Protein AF-A0A8H6BTT1-F1 (afdb_monomer_lite)

Sequence (134 aa):
MNAKEVQRAKNQLISSLLMNVESKLARLEDLGRQIQCQGKITTIDEMVDKINRLTIKDLQNVAEKVLTGKVITSNGGTSLGLPSIVMQGERETFGDVEFILRRYGLGNYKGPEITEPRDFSSNQNEKKKKSRWF

Structure (mmCIF, N/CA/C/O backbone):
data_AF-A0A8H6BTT1-F1
#
_entry.id   AF-A0A8H6BTT1-F1
#
loop_
_atom_site.group_PDB
_atom_site.id
_atom_site.type_symbol
_atom_site.label_atom_id
_atom_site.label_alt_id
_atom_site.label_comp_id
_atom_site.label_asym_id
_atom_site.label_entity_id
_atom_site.label_seq_id
_atom_site.pdbx_PDB_ins_code
_atom_site.Cartn_x
_atom_site.Cartn_y
_atom_site.Cartn_z
_atom_site.occupancy
_atom_site.B_iso_or_equiv
_atom_site.auth_seq_id
_atom_site.auth_comp_id
_atom_site.auth_asym_id
_atom_site.auth_atom_id
_atom_site.pdbx_PDB_model_num
ATOM 1 N N . MET A 1 1 ? -5.829 -14.092 -7.728 1.00 77.44 1 MET A N 1
ATOM 2 C CA . MET A 1 1 ? -6.058 -13.621 -6.345 1.00 77.44 1 MET A CA 1
ATOM 3 C C . MET A 1 1 ? -7.064 -14.551 -5.691 1.00 77.44 1 MET A C 1
ATOM 5 O O . MET A 1 1 ? -8.159 -14.689 -6.227 1.00 77.44 1 MET A O 1
ATOM 9 N N . ASN A 1 2 ? -6.686 -15.250 -4.621 1.00 92.19 2 ASN A N 1
ATOM 10 C CA . ASN A 1 2 ? -7.531 -16.268 -3.988 1.00 92.19 2 ASN A CA 1
ATOM 11 C C . ASN A 1 2 ? -8.237 -15.711 -2.736 1.00 92.19 2 ASN A C 1
ATOM 13 O O . ASN A 1 2 ? -7.634 -14.980 -1.952 1.00 92.19 2 ASN A O 1
ATOM 17 N N . ALA A 1 3 ? -9.497 -16.095 -2.504 1.00 92.81 3 ALA A N 1
ATOM 18 C CA . ALA A 1 3 ? -10.269 -15.696 -1.324 1.00 92.81 3 ALA A CA 1
ATOM 19 C C . ALA A 1 3 ? -9.556 -16.031 0.000 1.00 92.81 3 ALA A C 1
ATOM 21 O O . ALA A 1 3 ? -9.580 -15.231 0.935 1.00 92.81 3 ALA A O 1
ATOM 22 N N . LYS A 1 4 ? -8.851 -17.171 0.063 1.00 96.19 4 LYS A N 1
ATOM 23 C CA . LYS A 1 4 ? -8.060 -17.560 1.245 1.00 96.19 4 LYS A CA 1
ATOM 24 C C . LYS A 1 4 ? -6.913 -16.587 1.535 1.00 96.19 4 LYS A C 1
ATOM 26 O O . LYS A 1 4 ? -6.673 -16.247 2.691 1.00 96.19 4 LYS A O 1
ATOM 31 N N . GLU A 1 5 ? -6.214 -16.124 0.500 1.00 95.44 5 GLU A N 1
ATOM 32 C CA . GLU A 1 5 ? -5.108 -15.169 0.645 1.00 95.44 5 GLU A CA 1
ATOM 33 C C . GLU A 1 5 ? -5.615 -13.818 1.139 1.00 95.44 5 GLU A C 1
ATOM 35 O O . GLU A 1 5 ? -5.009 -13.226 2.029 1.00 95.44 5 GLU A O 1
ATOM 40 N N . VAL A 1 6 ? -6.754 -13.371 0.604 1.00 95.69 6 VAL A N 1
ATOM 41 C CA . VAL A 1 6 ? -7.392 -12.115 1.006 1.00 95.69 6 VAL A CA 1
ATOM 42 C C . VAL A 1 6 ? -7.841 -12.170 2.457 1.00 95.69 6 VAL A C 1
ATOM 44 O O . VAL A 1 6 ? -7.531 -11.255 3.214 1.00 95.69 6 VAL A O 1
ATOM 47 N N . GLN A 1 7 ? -8.508 -13.247 2.878 1.00 96.25 7 GLN A N 1
ATOM 48 C CA . GLN A 1 7 ? -8.923 -13.380 4.274 1.00 96.25 7 GLN A CA 1
ATOM 49 C C . GLN A 1 7 ? -7.718 -13.398 5.220 1.00 96.25 7 GLN A C 1
ATOM 51 O O . GLN A 1 7 ? -7.733 -12.741 6.259 1.00 96.25 7 GLN A O 1
ATOM 56 N N . ARG A 1 8 ? -6.644 -14.100 4.840 1.00 96.81 8 ARG A N 1
ATOM 57 C CA . ARG A 1 8 ? -5.395 -14.115 5.606 1.00 96.81 8 ARG A CA 1
ATOM 58 C C . ARG A 1 8 ? -4.789 -12.715 5.721 1.00 96.81 8 ARG A C 1
ATOM 60 O O . ARG A 1 8 ? -4.444 -12.311 6.826 1.00 96.81 8 ARG A O 1
ATOM 67 N N . ALA A 1 9 ? -4.699 -11.971 4.619 1.00 96.81 9 ALA A N 1
ATOM 68 C CA . ALA A 1 9 ? -4.167 -10.609 4.615 1.00 96.81 9 ALA A CA 1
ATOM 69 C C . ALA A 1 9 ? -5.020 -9.648 5.466 1.00 96.81 9 ALA A C 1
ATOM 71 O O . ALA A 1 9 ? -4.470 -8.856 6.227 1.00 96.81 9 ALA A O 1
ATOM 72 N N . LYS A 1 10 ? -6.356 -9.758 5.402 1.00 96.56 10 LYS A N 1
ATOM 73 C CA . LYS A 1 10 ? -7.281 -8.972 6.239 1.00 96.56 10 LYS A CA 1
ATOM 74 C C . LYS A 1 10 ? -7.056 -9.241 7.724 1.00 96.56 10 LYS A C 1
ATOM 76 O O . LYS A 1 10 ? -6.899 -8.298 8.493 1.00 96.56 10 LYS A O 1
ATOM 81 N N . ASN A 1 11 ? -6.972 -10.513 8.111 1.00 96.56 11 ASN A N 1
ATOM 82 C CA . ASN A 1 11 ? -6.716 -10.893 9.499 1.00 96.56 11 ASN A CA 1
ATOM 83 C C . ASN A 1 11 ? -5.348 -10.382 9.976 1.00 96.56 11 ASN A C 1
ATOM 85 O O . ASN A 1 11 ? -5.260 -9.829 11.064 1.00 96.56 11 ASN A O 1
ATOM 89 N N . GLN A 1 12 ? -4.301 -10.501 9.152 1.00 96.62 12 GLN A N 1
ATOM 90 C CA . GLN A 1 12 ? -2.966 -9.979 9.474 1.00 96.62 12 GLN A CA 1
ATOM 91 C C . GLN A 1 12 ? -2.975 -8.460 9.692 1.00 96.62 12 GLN A C 1
ATOM 93 O O . GLN A 1 12 ? -2.379 -7.978 10.655 1.00 96.62 12 GLN A O 1
ATOM 98 N N . LEU A 1 13 ? -3.688 -7.713 8.843 1.00 96.00 13 LEU A N 1
ATOM 99 C CA . LEU A 1 13 ? -3.825 -6.266 8.989 1.00 96.00 13 LEU A CA 1
ATOM 100 C C . LEU A 1 13 ? -4.560 -5.899 10.287 1.00 96.00 13 LEU A C 1
ATOM 102 O O . LEU A 1 13 ? -4.069 -5.063 11.044 1.00 96.00 13 LEU A O 1
ATOM 106 N N . ILE A 1 14 ? -5.684 -6.562 10.581 1.00 95.44 14 ILE A N 1
ATOM 107 C CA . ILE A 1 14 ? -6.452 -6.347 11.819 1.00 95.44 14 ILE A CA 1
ATOM 108 C C . ILE A 1 14 ? -5.597 -6.659 13.052 1.00 95.44 14 ILE A C 1
ATOM 110 O O . ILE A 1 14 ? -5.557 -5.858 13.981 1.00 95.44 14 ILE A O 1
ATOM 114 N N . SER A 1 15 ? -4.868 -7.778 13.054 1.00 95.06 15 SER A N 1
ATOM 115 C CA . SER A 1 15 ? -3.972 -8.127 14.160 1.00 95.06 15 SER A CA 1
ATOM 116 C C . SER A 1 15 ? -2.898 -7.063 14.376 1.00 95.06 15 SER A C 1
ATOM 118 O O . SER A 1 15 ? -2.710 -6.627 15.507 1.00 95.06 15 SER A O 1
ATOM 120 N N . SER A 1 16 ? -2.246 -6.588 13.307 1.00 92.88 16 SER A N 1
ATOM 121 C CA . SER A 1 16 ? -1.223 -5.539 13.423 1.00 92.88 16 SER A CA 1
ATOM 122 C C . SER A 1 16 ?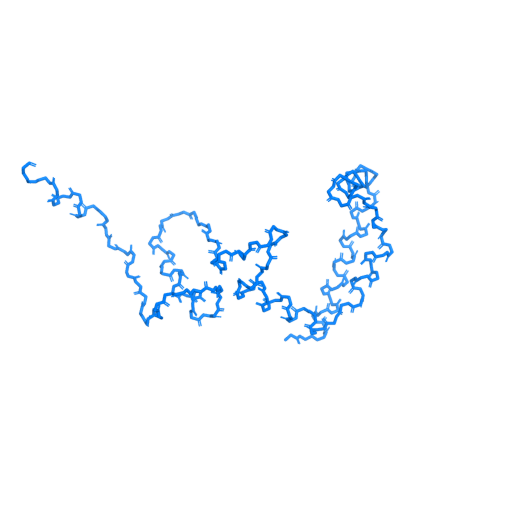 -1.784 -4.224 13.978 1.00 92.88 16 SER A C 1
ATOM 124 O O . SER A 1 16 ? -1.133 -3.570 14.790 1.00 92.88 16 SER A O 1
ATOM 126 N N . LEU A 1 17 ? -3.017 -3.867 13.600 1.00 89.56 17 LEU A N 1
ATOM 127 C CA . LEU A 1 17 ? -3.706 -2.693 14.125 1.00 89.56 17 LEU A CA 1
ATOM 128 C C . LEU A 1 17 ? -3.976 -2.836 15.626 1.00 89.56 17 LEU A C 1
ATOM 130 O O . LEU A 1 17 ? -3.643 -1.937 16.388 1.00 89.56 17 LEU A O 1
ATOM 134 N N . LEU A 1 18 ? -4.554 -3.961 16.055 1.00 89.44 18 LEU A N 1
ATOM 135 C CA . LEU A 1 18 ? -4.931 -4.176 17.455 1.00 89.44 18 LEU A CA 1
ATOM 136 C C . LEU A 1 18 ? -3.712 -4.244 18.382 1.00 89.44 18 LEU A C 1
ATOM 138 O O . LEU A 1 18 ? -3.729 -3.624 19.443 1.00 89.44 18 LEU A O 1
ATOM 142 N N . MET A 1 19 ? -2.641 -4.911 17.948 1.00 88.12 19 MET A N 1
ATOM 143 C CA . MET A 1 19 ? -1.387 -5.013 18.704 1.00 88.12 19 MET A CA 1
ATOM 144 C C . MET A 1 19 ? -0.744 -3.641 18.932 1.00 88.12 19 MET A C 1
ATOM 146 O O . MET A 1 19 ? -0.294 -3.330 20.033 1.00 88.12 19 MET A O 1
ATOM 150 N N . ASN A 1 20 ? -0.746 -2.775 17.915 1.00 76.00 20 ASN A N 1
ATOM 151 C CA . ASN A 1 20 ? -0.149 -1.444 18.029 1.00 76.00 20 ASN A CA 1
ATOM 152 C C . ASN A 1 20 ? -0.866 -0.552 19.057 1.00 76.00 20 ASN A C 1
ATOM 154 O O . ASN A 1 20 ? -0.248 0.338 19.642 1.00 76.00 20 ASN A O 1
ATOM 158 N N . VAL A 1 21 ? -2.156 -0.788 19.313 1.00 73.75 21 VAL A N 1
ATOM 159 C CA . VAL A 1 21 ? -2.966 0.055 20.208 1.00 73.75 21 VAL A CA 1
ATOM 160 C C . VAL A 1 21 ? -2.884 -0.377 21.683 1.00 73.75 21 VAL A C 1
ATOM 162 O O . VAL A 1 21 ? -3.416 0.311 22.567 1.00 73.75 21 VAL A O 1
ATOM 165 N N . GLU A 1 22 ? -2.166 -1.462 21.987 1.00 82.06 22 GLU A N 1
ATOM 166 C CA . GLU A 1 22 ? -1.850 -1.871 23.364 1.00 82.06 22 GLU A CA 1
ATOM 167 C C . GLU A 1 22 ? -0.951 -0.840 24.070 1.00 82.06 22 GLU A C 1
ATOM 169 O O . GLU A 1 22 ? -1.054 -0.630 25.281 1.00 82.06 22 GLU A O 1
ATOM 174 N N . SER A 1 23 ? -0.127 -0.110 23.308 1.00 88.94 23 SER A N 1
ATOM 175 C CA . SER A 1 23 ? 0.713 0.969 23.829 1.00 88.94 23 SER A CA 1
ATOM 176 C C . SER A 1 23 ? -0.048 2.296 23.937 1.00 88.94 23 SER A C 1
ATOM 178 O O . SER A 1 23 ? -0.551 2.842 22.952 1.00 88.94 23 SER A O 1
ATOM 180 N N . LYS A 1 24 ? -0.067 2.884 25.143 1.00 88.44 24 LYS A N 1
ATOM 181 C CA . LYS A 1 24 ? -0.669 4.209 25.392 1.00 88.44 24 LYS A CA 1
ATOM 182 C C . LYS A 1 24 ? 0.014 5.330 24.600 1.00 88.44 24 LYS A C 1
ATOM 184 O O . LYS A 1 24 ? -0.669 6.245 24.152 1.00 88.44 24 LYS A O 1
ATOM 189 N N . LEU A 1 25 ? 1.336 5.261 24.422 1.00 91.69 25 LEU A N 1
ATOM 190 C CA . LEU A 1 25 ? 2.088 6.266 23.661 1.00 91.69 25 LEU A CA 1
ATOM 191 C C . LEU A 1 25 ? 1.800 6.164 22.160 1.00 91.69 25 LEU A C 1
ATOM 193 O O . LEU A 1 25 ? 1.549 7.185 21.529 1.00 91.69 25 LEU A O 1
ATOM 197 N N . ALA A 1 26 ? 1.741 4.945 21.612 1.00 87.69 26 ALA A N 1
ATOM 198 C CA . ALA A 1 26 ? 1.375 4.732 20.210 1.00 87.69 26 ALA A CA 1
ATOM 199 C C . ALA A 1 26 ? -0.058 5.210 19.923 1.00 87.69 26 ALA A C 1
ATOM 201 O O . ALA A 1 26 ? -0.318 5.849 18.905 1.00 87.69 26 ALA A O 1
ATOM 202 N N . ARG A 1 27 ? -0.984 4.978 20.864 1.00 88.56 27 ARG A N 1
ATOM 203 C CA . ARG A 1 27 ? -2.354 5.502 20.780 1.00 88.56 27 ARG A CA 1
ATOM 204 C C . ARG A 1 27 ? -2.394 7.033 20.784 1.00 88.56 27 ARG A C 1
ATOM 206 O O . ARG A 1 27 ? -3.164 7.615 20.026 1.00 88.56 27 ARG A O 1
ATOM 213 N N . LEU A 1 28 ? -1.591 7.681 21.632 1.00 92.50 28 LEU A N 1
ATOM 214 C CA . LEU A 1 28 ? -1.507 9.144 21.686 1.00 92.50 28 LEU A CA 1
ATOM 215 C C . LEU A 1 28 ? -0.962 9.725 20.373 1.00 92.50 28 LEU A C 1
ATOM 217 O O . LEU A 1 28 ? -1.515 10.698 19.864 1.00 92.50 28 LEU A O 1
ATOM 221 N N . GLU A 1 29 ? 0.089 9.121 19.820 1.00 93.38 29 GLU A N 1
ATOM 222 C CA . GLU A 1 29 ? 0.670 9.514 18.532 1.00 93.38 29 GLU A CA 1
ATOM 223 C C . GLU A 1 29 ? -0.351 9.397 17.392 1.00 93.38 29 GLU A C 1
ATOM 225 O O . GLU A 1 29 ? -0.537 10.344 16.623 1.00 93.38 29 GLU A O 1
ATOM 230 N N . ASP A 1 30 ? -1.045 8.258 17.304 1.00 91.88 30 ASP A N 1
ATOM 231 C CA . ASP A 1 30 ? -2.054 8.028 16.272 1.00 91.88 30 ASP A CA 1
ATOM 232 C C . ASP A 1 30 ? -3.206 9.033 16.379 1.00 91.88 30 ASP A C 1
ATOM 234 O O . ASP A 1 30 ? -3.582 9.648 15.381 1.00 91.88 30 ASP A O 1
ATOM 238 N N . LEU A 1 31 ? -3.694 9.299 17.594 1.00 92.81 31 LEU A N 1
ATOM 239 C CA . LEU A 1 31 ? -4.720 10.313 17.835 1.00 92.81 31 LEU A CA 1
ATOM 240 C C . LEU A 1 31 ? -4.254 11.707 17.395 1.00 92.81 31 LEU A C 1
ATOM 242 O O . LEU A 1 31 ? -4.987 12.408 16.696 1.00 92.81 31 LEU A O 1
ATOM 246 N N . GLY A 1 32 ? -3.026 12.095 17.751 1.00 95.50 32 GLY A N 1
ATOM 247 C CA . GLY A 1 32 ? -2.439 13.370 17.339 1.00 95.50 32 GLY A CA 1
ATOM 248 C C . GLY A 1 32 ? -2.378 13.511 15.818 1.00 95.50 32 GLY A C 1
ATOM 249 O O . GLY A 1 32 ? -2.835 14.517 15.274 1.00 95.50 32 GLY A O 1
ATOM 250 N N . ARG A 1 33 ? -1.896 12.478 15.117 1.00 95.06 33 ARG A N 1
ATOM 251 C CA . ARG A 1 33 ? -1.817 12.456 13.650 1.00 95.06 33 ARG A CA 1
ATOM 252 C C . ARG A 1 33 ? -3.194 12.518 12.994 1.00 95.06 33 ARG A C 1
ATOM 254 O O . ARG A 1 33 ? -3.377 13.265 12.037 1.00 95.06 33 ARG A O 1
ATOM 261 N N . GLN A 1 34 ? -4.163 11.748 13.483 1.00 95.38 34 GLN A N 1
ATOM 262 C CA . GLN A 1 34 ? -5.512 11.738 12.920 1.00 95.38 34 GLN A CA 1
ATOM 263 C C . GLN A 1 34 ? -6.183 13.114 13.046 1.00 95.38 34 GLN A C 1
ATOM 265 O O . GLN A 1 34 ? -6.722 13.629 12.064 1.00 95.38 34 GLN A O 1
ATOM 270 N N . ILE A 1 35 ? -6.067 13.767 14.207 1.00 96.75 35 ILE A N 1
ATOM 271 C CA . ILE A 1 35 ? -6.593 15.124 14.402 1.00 96.75 35 ILE A CA 1
ATOM 272 C C . ILE A 1 35 ? -5.861 16.126 13.502 1.00 96.75 35 ILE A C 1
ATOM 274 O O . ILE A 1 35 ? -6.514 16.887 12.794 1.00 96.75 35 ILE A O 1
ATOM 278 N N . GLN A 1 36 ? -4.526 16.116 13.486 1.00 97.00 36 GLN A N 1
ATOM 279 C CA . GLN A 1 36 ? -3.743 17.108 12.740 1.00 97.00 36 GLN A CA 1
ATOM 280 C C . GLN A 1 36 ? -3.871 16.963 11.218 1.00 97.00 36 GLN A C 1
ATOM 282 O O . GLN A 1 36 ? -3.931 17.967 10.515 1.00 97.00 36 GLN A O 1
ATOM 287 N N . CYS A 1 37 ? -3.916 15.735 10.693 1.00 94.31 37 CYS A N 1
ATOM 288 C CA . CYS A 1 37 ? -3.947 15.494 9.249 1.00 94.31 37 CYS A CA 1
ATOM 289 C C . CYS A 1 37 ? -5.364 15.357 8.678 1.00 94.31 37 CYS A C 1
ATOM 291 O O . CYS A 1 37 ? -5.568 15.651 7.503 1.00 94.31 37 CYS A O 1
ATOM 293 N N . GLN A 1 38 ? -6.326 14.856 9.461 1.00 92.31 38 GLN A N 1
ATOM 294 C CA . GLN A 1 38 ? -7.666 14.502 8.970 1.00 92.31 38 GLN A CA 1
ATOM 295 C C . GLN A 1 38 ? -8.796 15.257 9.683 1.00 92.31 38 GLN A C 1
ATOM 297 O O . GLN A 1 38 ? -9.940 15.178 9.238 1.00 92.31 38 GLN A O 1
ATOM 302 N N . GLY A 1 39 ? -8.511 15.958 10.787 1.00 94.69 39 GLY A N 1
ATOM 303 C CA . GLY A 1 39 ? -9.508 16.703 11.561 1.00 94.69 39 GLY A CA 1
ATOM 304 C C . GLY A 1 39 ? -10.542 15.830 12.280 1.00 94.69 39 GLY A C 1
ATOM 305 O O . GLY A 1 39 ? -11.537 16.351 12.776 1.00 94.69 39 GLY A O 1
ATOM 306 N N . LYS A 1 40 ? -10.345 14.508 12.329 1.00 95.25 40 LYS A N 1
ATOM 307 C CA . LYS A 1 40 ? -11.279 13.561 12.950 1.00 95.25 40 LYS A CA 1
ATOM 308 C C . LYS A 1 40 ? -10.550 12.357 13.523 1.00 95.25 40 LYS A C 1
ATOM 310 O O . LYS A 1 40 ? -9.476 12.010 13.046 1.00 95.25 40 LYS A O 1
ATOM 315 N N . ILE A 1 41 ? -11.180 11.695 14.489 1.00 94.25 41 ILE A N 1
ATOM 316 C CA . ILE A 1 41 ? -10.712 10.424 15.045 1.00 94.25 41 ILE A CA 1
ATOM 317 C C . ILE A 1 41 ? -11.546 9.297 14.433 1.00 94.25 41 ILE A C 1
ATOM 319 O O . ILE A 1 41 ? -12.771 9.314 14.510 1.00 94.25 41 ILE A O 1
ATOM 323 N N . THR A 1 42 ? -10.871 8.326 13.832 1.00 94.25 42 THR A N 1
ATOM 324 C CA . THR A 1 42 ? -11.423 7.051 13.375 1.00 94.25 42 THR A CA 1
ATOM 325 C C . THR A 1 42 ? -11.169 6.022 14.472 1.00 94.25 42 THR A C 1
ATOM 327 O O . THR A 1 42 ? -10.018 5.785 14.847 1.00 94.25 42 THR A O 1
ATOM 330 N N . THR A 1 43 ? -12.226 5.418 15.014 1.00 92.88 43 THR A N 1
ATOM 331 C CA . THR A 1 43 ? -12.080 4.426 16.091 1.00 92.88 43 THR A CA 1
ATOM 332 C C . THR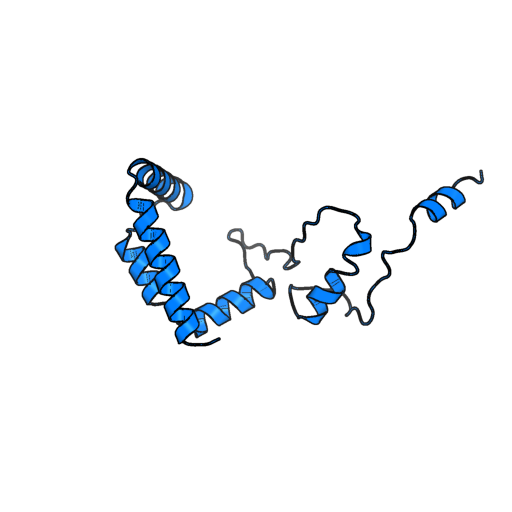 A 1 43 ? -11.508 3.111 15.562 1.00 92.88 43 THR A C 1
ATOM 334 O O . THR A 1 43 ? -11.558 2.824 14.365 1.00 92.88 43 THR A O 1
ATOM 337 N N . ILE A 1 44 ? -10.972 2.285 16.465 1.00 91.75 44 ILE A N 1
ATOM 338 C CA . ILE A 1 44 ? -10.484 0.942 16.121 1.00 91.75 44 ILE A CA 1
ATOM 339 C C . ILE A 1 44 ? -11.600 0.120 15.478 1.00 91.75 44 ILE A C 1
ATOM 341 O O . ILE A 1 44 ? -11.380 -0.474 14.427 1.00 91.75 44 ILE A O 1
ATOM 345 N N . ASP A 1 45 ? -12.797 0.146 16.061 1.00 93.81 45 ASP A N 1
ATOM 346 C CA . ASP A 1 45 ? -13.950 -0.590 15.542 1.00 93.81 45 ASP A CA 1
ATOM 347 C C . ASP A 1 45 ? -14.315 -0.125 14.126 1.00 93.81 45 ASP A C 1
ATOM 349 O O . ASP A 1 45 ? -14.497 -0.947 13.231 1.00 93.81 45 ASP A O 1
ATOM 353 N N . GLU A 1 46 ? -14.306 1.191 13.870 1.00 95.62 46 GLU A N 1
ATOM 354 C CA . GLU A 1 46 ? -14.545 1.735 12.529 1.00 95.62 46 GLU A CA 1
ATOM 355 C C . GLU A 1 46 ? -13.466 1.284 11.528 1.00 95.62 46 GLU A C 1
ATOM 357 O O . GLU A 1 46 ? -13.769 0.977 10.371 1.00 95.62 46 GLU A O 1
ATOM 362 N N . MET A 1 47 ? -12.198 1.224 11.948 1.00 94.44 47 MET A N 1
ATOM 363 C CA . MET A 1 47 ? -11.103 0.722 11.110 1.00 94.44 47 MET A CA 1
ATOM 364 C C . MET A 1 47 ? -11.259 -0.773 10.802 1.00 94.44 47 MET A C 1
ATOM 366 O O . MET A 1 47 ? -11.126 -1.172 9.642 1.00 94.44 47 MET A O 1
ATOM 370 N N . VAL A 1 48 ? -11.579 -1.591 11.807 1.00 95.81 48 VAL A N 1
ATOM 371 C CA . VAL A 1 48 ? -11.813 -3.036 11.653 1.00 95.81 48 VAL A CA 1
ATOM 372 C C . VAL A 1 48 ? -12.992 -3.292 10.717 1.00 95.81 48 VAL A C 1
ATOM 374 O O . VAL A 1 48 ? -12.881 -4.102 9.794 1.00 95.81 48 VAL A O 1
ATOM 377 N N . ASP A 1 49 ? -14.084 -2.548 10.873 1.00 97.50 49 ASP A N 1
ATOM 378 C CA . ASP A 1 49 ? -15.251 -2.637 9.999 1.00 97.50 49 ASP A CA 1
ATOM 379 C C . ASP A 1 49 ? -14.921 -2.279 8.550 1.00 97.50 49 ASP A C 1
ATOM 381 O O . ASP A 1 49 ? -15.327 -2.991 7.625 1.00 97.50 49 ASP A O 1
ATOM 385 N N . LYS A 1 50 ? -14.149 -1.208 8.325 1.00 97.12 50 LYS A N 1
ATOM 386 C CA . LYS A 1 50 ? -13.689 -0.833 6.979 1.00 97.12 50 LYS A CA 1
ATOM 387 C C . LYS A 1 50 ? -12.867 -1.944 6.337 1.00 97.12 50 LYS A C 1
ATOM 389 O O . LYS A 1 50 ? -13.094 -2.252 5.169 1.00 97.12 50 LYS A O 1
ATOM 394 N N . ILE A 1 51 ? -11.961 -2.575 7.088 1.00 96.62 51 ILE A N 1
ATOM 395 C CA . ILE A 1 51 ? -11.163 -3.702 6.588 1.00 96.62 51 ILE A CA 1
ATOM 396 C C . ILE A 1 51 ? -12.076 -4.886 6.263 1.00 96.62 51 ILE A C 1
ATOM 398 O O . ILE A 1 51 ? -11.979 -5.461 5.178 1.00 96.62 51 ILE A O 1
ATOM 402 N N . ASN A 1 52 ? -12.999 -5.238 7.158 1.00 96.31 52 ASN A N 1
ATOM 403 C CA . ASN A 1 52 ? -13.903 -6.371 6.975 1.00 96.31 52 ASN A CA 1
ATOM 404 C C . ASN A 1 52 ? -14.816 -6.226 5.755 1.00 96.31 52 ASN A C 1
ATOM 406 O O . ASN A 1 52 ? -15.093 -7.229 5.095 1.00 96.31 52 ASN A O 1
ATOM 410 N N . ARG A 1 53 ? -15.205 -5.003 5.390 1.00 97.06 53 ARG A N 1
ATOM 411 C CA . ARG A 1 53 ? -16.021 -4.733 4.195 1.00 97.06 53 ARG A CA 1
ATOM 412 C C . ARG A 1 53 ? -15.266 -4.881 2.871 1.00 97.06 53 ARG A C 1
ATOM 414 O O . ARG A 1 53 ? -15.919 -4.978 1.838 1.00 97.06 53 ARG A O 1
ATOM 421 N N . LEU A 1 54 ? -13.929 -4.935 2.878 1.00 96.50 54 LEU A N 1
ATOM 422 C CA . LEU A 1 54 ? -13.140 -5.062 1.649 1.00 96.50 54 LEU A CA 1
ATOM 423 C C . LEU A 1 54 ? -13.437 -6.370 0.915 1.00 96.50 54 LEU A C 1
ATOM 425 O O . LEU A 1 54 ? -13.325 -7.464 1.490 1.00 96.50 54 LEU A O 1
ATOM 429 N N . THR A 1 55 ? -13.734 -6.238 -0.375 1.00 96.00 55 THR A N 1
ATOM 430 C CA . THR A 1 55 ? -13.937 -7.342 -1.312 1.00 96.00 55 THR A CA 1
ATOM 431 C C . THR A 1 55 ? -12.701 -7.574 -2.185 1.00 96.00 55 THR A C 1
ATOM 433 O O . THR A 1 55 ? -11.806 -6.735 -2.288 1.00 96.00 55 THR A O 1
ATOM 436 N N . ILE A 1 56 ? -12.658 -8.721 -2.875 1.00 96.38 56 ILE A N 1
ATOM 437 C CA . ILE A 1 56 ? -11.620 -9.018 -3.879 1.00 96.38 56 ILE A CA 1
ATOM 438 C C . ILE A 1 56 ? -11.586 -7.936 -4.968 1.00 96.38 56 ILE A C 1
ATOM 440 O O . ILE A 1 56 ? -10.511 -7.534 -5.407 1.00 96.38 56 ILE A O 1
ATOM 444 N N . LYS A 1 57 ? -12.759 -7.445 -5.379 1.00 96.31 57 LYS A N 1
ATOM 445 C CA . LYS A 1 57 ? -12.884 -6.443 -6.436 1.00 96.31 57 LYS A CA 1
ATOM 446 C C . LYS A 1 57 ? -12.283 -5.104 -6.017 1.00 96.31 57 LYS A C 1
ATOM 448 O O . LYS A 1 57 ? -11.585 -4.485 -6.812 1.00 96.31 57 LYS A O 1
ATOM 453 N N . ASP A 1 58 ? -12.487 -4.688 -4.768 1.00 96.31 58 ASP A N 1
ATOM 454 C CA . ASP A 1 58 ? -11.901 -3.445 -4.248 1.00 96.31 58 ASP A CA 1
ATOM 455 C C . ASP A 1 58 ? -10.374 -3.490 -4.311 1.00 96.31 58 ASP A C 1
ATOM 457 O O . ASP A 1 58 ? -9.734 -2.548 -4.775 1.00 96.31 58 ASP A O 1
ATOM 461 N N . LEU A 1 59 ? -9.789 -4.622 -3.918 1.00 96.12 59 LEU A N 1
ATOM 462 C CA . LEU A 1 59 ? -8.343 -4.829 -3.955 1.00 96.12 59 LEU A CA 1
ATOM 463 C C . LEU A 1 59 ? -7.800 -4.836 -5.389 1.00 96.12 59 LEU A C 1
ATOM 465 O O . LEU A 1 59 ? -6.766 -4.224 -5.643 1.00 96.12 59 LEU A O 1
ATOM 469 N N . GLN A 1 60 ? -8.504 -5.470 -6.331 1.00 95.81 60 GLN A N 1
ATOM 470 C CA . GLN A 1 60 ? -8.139 -5.443 -7.752 1.00 95.81 60 GLN A CA 1
ATOM 471 C C . GLN A 1 60 ? -8.187 -4.024 -8.325 1.00 95.81 60 GLN A C 1
ATOM 473 O O . GLN A 1 60 ? -7.236 -3.603 -8.976 1.00 95.81 60 GLN A O 1
ATOM 478 N N . ASN A 1 61 ? -9.244 -3.265 -8.025 1.00 95.62 61 ASN A N 1
ATOM 479 C CA . ASN A 1 61 ? -9.390 -1.881 -8.476 1.00 95.62 61 ASN A CA 1
ATOM 480 C C . ASN A 1 61 ? -8.261 -0.991 -7.938 1.00 95.62 61 ASN A C 1
ATOM 482 O O . ASN A 1 61 ? -7.705 -0.172 -8.669 1.00 95.62 61 ASN A O 1
ATOM 486 N N . VAL A 1 62 ? -7.909 -1.145 -6.656 1.00 95.12 62 VAL A N 1
ATOM 487 C CA . VAL A 1 62 ? -6.807 -0.398 -6.035 1.00 95.12 62 VAL A CA 1
ATOM 488 C C . VAL A 1 62 ? -5.467 -0.807 -6.646 1.00 95.12 62 VAL A C 1
ATOM 490 O O . VAL A 1 62 ? -4.675 0.070 -6.988 1.00 95.12 62 VAL A O 1
ATOM 493 N N . ALA A 1 63 ? -5.226 -2.108 -6.829 1.00 95.06 63 ALA A N 1
ATOM 494 C CA . ALA A 1 63 ? -4.001 -2.613 -7.440 1.00 95.06 63 ALA A CA 1
ATOM 495 C C . ALA A 1 63 ? -3.831 -2.085 -8.867 1.00 95.06 63 ALA A C 1
ATOM 497 O O . ALA A 1 63 ? -2.779 -1.534 -9.179 1.00 95.06 63 ALA A O 1
ATOM 498 N N . GLU A 1 64 ? -4.868 -2.165 -9.706 1.00 94.31 64 GLU A N 1
ATOM 499 C CA . GLU A 1 64 ? -4.827 -1.604 -11.056 1.00 94.31 64 GLU A CA 1
ATOM 500 C C . GLU A 1 64 ? -4.554 -0.099 -11.001 1.00 94.31 64 GLU A C 1
ATOM 502 O O . GLU A 1 64 ? -3.622 0.380 -11.643 1.00 94.31 64 GLU A O 1
ATOM 507 N N . LYS A 1 65 ? -5.307 0.655 -10.192 1.00 92.44 65 LYS A N 1
ATOM 508 C CA . LYS A 1 65 ? -5.162 2.113 -10.087 1.00 92.44 65 LYS A 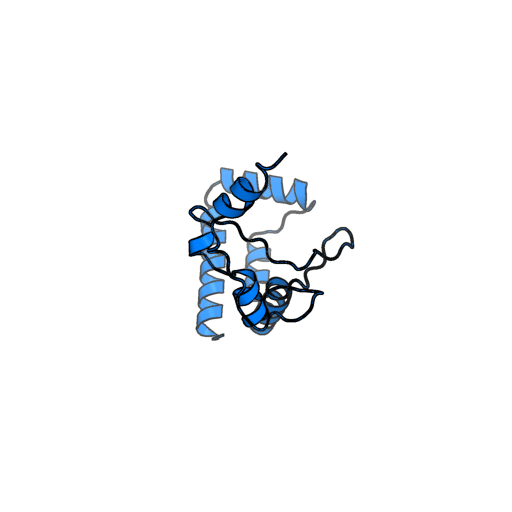CA 1
ATOM 509 C C . LYS A 1 65 ? -3.744 2.538 -9.698 1.00 92.44 65 LYS A C 1
ATOM 511 O O . LYS A 1 65 ? -3.217 3.484 -10.283 1.00 92.44 65 LYS A O 1
ATOM 516 N N . VAL A 1 66 ? -3.144 1.871 -8.711 1.00 92.56 66 VAL A N 1
ATOM 517 C CA . VAL A 1 66 ? -1.801 2.193 -8.210 1.00 92.56 66 VAL A CA 1
ATOM 518 C C . VAL A 1 66 ? -0.730 1.746 -9.201 1.00 92.56 66 VAL A C 1
ATOM 520 O O . VAL A 1 66 ? 0.108 2.555 -9.593 1.00 92.56 66 VAL A O 1
ATOM 523 N N . LEU A 1 67 ? -0.774 0.488 -9.644 1.00 94.06 67 LEU A N 1
ATOM 524 C CA . LEU A 1 67 ? 0.269 -0.096 -10.489 1.00 94.06 67 LEU A CA 1
ATOM 525 C C . LEU A 1 67 ? 0.280 0.483 -11.906 1.00 94.06 67 LEU A C 1
ATOM 527 O O . LEU A 1 67 ? 1.339 0.525 -12.517 1.00 94.06 67 LEU A O 1
ATOM 531 N N . THR A 1 68 ? -0.851 0.981 -12.412 1.00 92.06 68 THR A N 1
ATOM 532 C CA . THR A 1 68 ? -0.937 1.642 -13.731 1.00 92.06 68 THR A CA 1
ATOM 533 C C . THR A 1 68 ? -0.767 3.162 -13.662 1.00 92.06 68 THR A C 1
ATOM 535 O O . THR A 1 68 ? -0.969 3.853 -14.655 1.00 92.06 68 THR A O 1
ATOM 538 N N . GLY A 1 69 ? -0.420 3.723 -12.496 1.00 89.00 69 GLY A N 1
ATOM 539 C CA . GLY A 1 69 ? -0.167 5.160 -12.358 1.00 89.00 69 GLY A CA 1
ATOM 540 C C . GLY A 1 69 ? -1.403 6.052 -12.552 1.00 89.00 69 GLY A C 1
ATOM 541 O O . GLY A 1 69 ? -1.261 7.234 -12.857 1.00 89.00 69 GLY A O 1
ATOM 542 N N . LYS A 1 70 ? -2.621 5.523 -12.362 1.00 87.81 70 LYS A N 1
ATOM 543 C CA . LYS A 1 70 ? -3.904 6.250 -12.500 1.00 87.81 70 LYS A CA 1
ATOM 544 C C . LYS A 1 70 ? -4.337 6.942 -11.194 1.00 87.81 70 LYS A C 1
ATOM 546 O O . LYS A 1 70 ? -5.526 7.150 -10.935 1.00 87.81 70 LYS A O 1
ATOM 551 N N . VAL A 1 71 ? -3.386 7.266 -10.316 1.00 87.75 71 VAL A N 1
ATOM 552 C CA . VAL A 1 71 ? -3.663 7.905 -9.023 1.00 87.75 71 VAL A CA 1
ATOM 553 C C . VAL A 1 71 ? -3.830 9.415 -9.210 1.00 87.75 71 VAL A C 1
ATOM 555 O O . VAL A 1 71 ? -2.911 10.117 -9.641 1.00 87.75 71 VAL A O 1
ATOM 558 N N . ILE A 1 72 ? -5.017 9.906 -8.851 1.00 82.00 72 ILE A N 1
ATOM 559 C CA . ILE A 1 72 ? -5.364 11.331 -8.802 1.00 82.00 72 ILE A CA 1
ATOM 560 C C . ILE A 1 72 ? -4.982 11.866 -7.421 1.00 82.00 72 ILE A C 1
ATOM 562 O O . ILE A 1 72 ? -5.373 11.282 -6.409 1.00 82.00 72 ILE A O 1
ATOM 566 N N . THR A 1 73 ? -4.210 12.952 -7.378 1.00 75.94 73 THR A N 1
ATOM 567 C CA . THR A 1 73 ? -3.790 13.580 -6.116 1.00 75.94 73 THR A CA 1
ATOM 568 C C . THR A 1 73 ? -4.824 14.596 -5.629 1.00 75.94 73 THR A C 1
ATOM 570 O O . THR A 1 73 ? -5.619 15.119 -6.410 1.00 75.94 73 THR A O 1
ATOM 573 N N . SER A 1 74 ? -4.808 14.890 -4.328 1.00 64.94 74 SER A N 1
ATOM 574 C CA . SER A 1 74 ? -5.755 15.792 -3.651 1.00 64.94 74 SER A CA 1
ATOM 575 C C . SER A 1 74 ? -5.767 17.225 -4.193 1.00 64.94 74 SER A C 1
ATOM 577 O O . SER A 1 74 ? -6.755 17.926 -4.016 1.00 64.94 74 SER A O 1
ATOM 579 N N . ASN A 1 75 ? -4.713 17.648 -4.896 1.00 62.38 75 ASN A N 1
ATOM 580 C CA . ASN A 1 75 ? -4.595 18.995 -5.462 1.00 62.38 75 ASN A CA 1
ATOM 581 C C . ASN A 1 75 ? -5.147 19.089 -6.900 1.00 62.38 75 ASN A C 1
ATOM 583 O O . ASN A 1 75 ? -4.821 20.026 -7.622 1.00 62.38 75 ASN A O 1
ATOM 587 N N . GLY A 1 76 ? -5.905 18.090 -7.369 1.00 57.19 76 GLY A N 1
ATOM 588 C CA . GLY A 1 76 ? -6.435 18.042 -8.740 1.00 57.19 76 GLY A CA 1
ATOM 589 C C . GLY A 1 76 ? -5.383 17.741 -9.817 1.00 57.19 76 GLY A C 1
ATOM 590 O O . GLY A 1 76 ? -5.726 17.532 -10.978 1.00 57.19 76 GLY A O 1
ATOM 591 N N . GLY A 1 77 ? -4.104 17.657 -9.444 1.00 60.09 77 GLY A N 1
ATOM 592 C CA . GLY A 1 77 ? -3.033 17.186 -10.313 1.00 60.09 77 GLY A CA 1
ATOM 593 C C . GLY A 1 77 ? -3.092 15.669 -10.493 1.00 60.09 77 GLY A C 1
ATOM 594 O O . GLY A 1 77 ? -3.240 14.910 -9.528 1.00 60.09 77 GLY A O 1
ATOM 595 N N . THR A 1 78 ? -2.935 15.200 -11.730 1.00 58.59 78 THR A N 1
ATOM 596 C CA . THR A 1 78 ? -2.631 13.783 -11.973 1.00 58.59 78 THR A CA 1
ATOM 597 C C . THR A 1 78 ? -1.169 13.574 -11.594 1.00 58.59 78 THR A C 1
ATOM 599 O O . THR A 1 78 ? -0.315 14.355 -12.020 1.00 58.59 78 THR A O 1
ATOM 602 N N . SER A 1 79 ? -0.864 12.559 -10.779 1.00 68.25 79 SER A N 1
ATOM 603 C CA . SER A 1 79 ? 0.537 12.161 -10.601 1.00 68.25 79 SER A CA 1
ATOM 604 C C . SER A 1 79 ? 1.133 11.867 -11.984 1.00 68.25 79 SER A C 1
ATOM 606 O O . SER A 1 79 ? 0.403 11.469 -12.889 1.00 68.25 79 SER A O 1
ATOM 608 N N . LEU A 1 80 ? 2.440 12.064 -12.192 1.00 78.38 80 LEU A N 1
ATOM 609 C CA . LEU A 1 80 ? 3.070 11.787 -13.498 1.00 78.38 80 LEU A CA 1
ATOM 610 C C . LEU A 1 80 ? 2.783 10.354 -13.994 1.00 78.38 80 LEU A C 1
ATOM 612 O O . LEU A 1 80 ? 2.962 10.074 -15.173 1.00 78.38 80 LEU A O 1
ATOM 616 N N . GLY A 1 81 ? 2.350 9.460 -13.093 1.00 85.06 81 GLY A N 1
ATOM 617 C CA . GLY A 1 81 ? 2.015 8.068 -13.364 1.00 85.06 81 GLY A CA 1
ATOM 618 C C . GLY A 1 81 ? 3.249 7.214 -13.636 1.00 85.06 81 GLY A C 1
ATOM 619 O O . GLY A 1 81 ? 3.134 6.013 -13.854 1.00 85.06 81 GLY A O 1
ATOM 620 N N . LEU A 1 82 ? 4.431 7.829 -13.592 1.00 89.00 82 LEU A N 1
ATOM 621 C CA . LEU A 1 82 ? 5.714 7.177 -13.748 1.00 89.00 82 LEU A CA 1
ATOM 622 C C . LEU A 1 82 ? 6.131 6.529 -12.420 1.00 89.00 82 LEU A C 1
ATOM 624 O O . LEU A 1 82 ? 6.037 7.176 -11.371 1.00 89.00 82 LEU A O 1
ATOM 628 N N . PRO A 1 83 ? 6.610 5.277 -12.447 1.00 91.31 83 PRO A N 1
ATOM 629 C CA . PRO A 1 83 ? 7.109 4.608 -11.257 1.00 91.31 83 PRO A CA 1
ATOM 630 C C . PRO A 1 83 ? 8.405 5.270 -10.774 1.00 91.31 83 PRO A C 1
ATOM 632 O O . PRO A 1 83 ? 9.280 5.619 -11.567 1.00 91.31 83 PRO A O 1
ATOM 635 N N . SER A 1 84 ? 8.545 5.420 -9.459 1.00 91.88 84 SER A N 1
ATOM 636 C CA . SER A 1 84 ? 9.794 5.860 -8.831 1.00 91.88 84 SER A CA 1
ATOM 637 C C . SER A 1 84 ? 10.642 4.643 -8.471 1.00 91.88 84 SER A C 1
ATOM 639 O O . SER A 1 84 ? 10.181 3.760 -7.752 1.00 91.88 84 SER A O 1
ATOM 641 N N . ILE A 1 85 ? 11.878 4.595 -8.969 1.00 93.81 85 ILE A N 1
ATOM 642 C CA . ILE A 1 85 ? 12.808 3.481 -8.757 1.00 93.81 85 ILE A CA 1
ATOM 643 C C . ILE A 1 85 ? 14.050 4.035 -8.072 1.00 93.81 85 ILE A C 1
ATOM 645 O O . ILE A 1 85 ? 14.686 4.954 -8.586 1.00 93.81 85 ILE A O 1
ATOM 649 N N . VAL A 1 86 ? 14.404 3.457 -6.930 1.00 94.81 86 VAL A N 1
ATOM 650 C CA . VAL A 1 86 ? 15.635 3.769 -6.201 1.00 94.81 86 VAL A CA 1
ATOM 651 C C . VAL A 1 86 ? 16.467 2.495 -6.141 1.00 94.81 86 VAL A C 1
ATOM 653 O O . VAL A 1 86 ? 15.944 1.427 -5.833 1.00 94.81 86 VAL A O 1
ATOM 656 N N . MET A 1 87 ? 17.751 2.603 -6.473 1.00 93.81 87 MET A N 1
ATOM 657 C CA . MET A 1 87 ? 18.697 1.488 -6.496 1.00 93.81 87 MET A CA 1
ATOM 658 C C . MET A 1 87 ? 20.040 1.935 -5.918 1.00 93.81 87 MET A C 1
ATOM 660 O O . MET A 1 87 ? 20.396 3.110 -6.013 1.00 93.81 87 MET A O 1
ATOM 664 N N . GLN A 1 88 ? 20.780 0.999 -5.328 1.00 95.19 88 GLN A N 1
ATOM 665 C CA . GLN A 1 88 ? 22.110 1.227 -4.770 1.00 95.19 88 GLN A CA 1
ATOM 666 C C . GLN A 1 88 ? 23.073 0.181 -5.340 1.00 95.19 88 GLN A C 1
ATOM 668 O O . GLN A 1 88 ? 22.788 -1.011 -5.268 1.00 95.19 88 GLN A O 1
ATOM 673 N N . GLY A 1 89 ? 24.200 0.629 -5.898 1.00 93.44 89 GLY A N 1
ATOM 674 C CA . GLY A 1 89 ? 25.197 -0.224 -6.555 1.00 93.44 89 GLY A CA 1
ATOM 675 C C . GLY A 1 89 ? 25.545 0.263 -7.964 1.00 93.44 89 GLY A C 1
ATOM 676 O O . GLY A 1 89 ? 25.204 1.384 -8.341 1.00 93.44 89 GLY A O 1
ATOM 677 N N . GLU A 1 90 ? 26.224 -0.586 -8.735 1.00 90.94 90 GLU A N 1
ATOM 678 C CA . GLU A 1 90 ? 26.558 -0.328 -10.141 1.00 90.94 90 GLU A CA 1
ATOM 679 C C . GLU A 1 90 ? 25.285 -0.316 -10.993 1.00 90.94 90 GLU A C 1
ATOM 681 O O . GLU A 1 90 ? 24.554 -1.309 -11.052 1.00 90.94 90 GLU A O 1
ATOM 686 N N . ARG A 1 91 ? 24.994 0.814 -11.649 1.00 88.56 91 ARG A N 1
ATOM 687 C CA . ARG A 1 91 ? 23.737 1.026 -12.383 1.00 88.56 91 ARG A CA 1
ATOM 688 C C . ARG A 1 91 ? 23.553 -0.014 -13.486 1.00 88.56 91 ARG A C 1
ATOM 690 O O . ARG A 1 91 ? 22.428 -0.435 -13.738 1.00 88.56 91 ARG A O 1
ATOM 697 N N . GLU A 1 92 ? 24.636 -0.425 -14.123 1.00 88.31 92 GLU A N 1
ATOM 698 C CA . GLU A 1 92 ? 24.687 -1.339 -15.260 1.00 88.31 92 GLU A CA 1
ATOM 699 C C . GLU A 1 92 ? 24.101 -2.712 -14.913 1.00 88.31 92 GLU A C 1
ATOM 701 O O . GLU A 1 92 ? 23.384 -3.303 -15.721 1.00 88.31 92 GLU A O 1
ATOM 706 N N . THR A 1 93 ? 24.315 -3.173 -13.677 1.00 90.56 93 THR A N 1
ATOM 707 C CA . THR A 1 93 ? 23.836 -4.479 -13.192 1.00 90.56 93 THR A CA 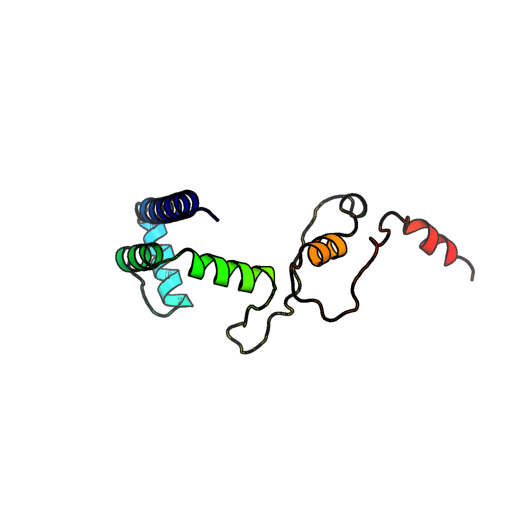1
ATOM 708 C C . THR A 1 93 ? 22.311 -4.591 -13.160 1.00 90.56 93 THR A C 1
ATOM 710 O O . THR A 1 93 ? 21.766 -5.683 -13.302 1.00 90.56 93 THR A O 1
ATOM 713 N N . PHE A 1 94 ? 21.605 -3.463 -13.032 1.00 90.00 94 PHE A N 1
ATOM 714 C CA . PHE A 1 94 ? 20.142 -3.420 -12.991 1.00 90.00 94 PHE A CA 1
ATOM 715 C C . PHE A 1 94 ? 19.492 -3.419 -14.387 1.00 90.00 94 PHE A C 1
ATOM 717 O O . PHE A 1 94 ? 18.271 -3.532 -14.485 1.00 90.00 94 PHE A O 1
ATOM 724 N N . GLY A 1 95 ? 20.272 -3.269 -15.468 1.00 90.75 95 GLY A N 1
ATOM 725 C CA . GLY A 1 95 ? 19.766 -3.283 -16.846 1.00 90.75 95 GLY A CA 1
ATOM 726 C C . GLY A 1 95 ? 18.741 -2.181 -17.160 1.00 90.75 95 GLY A C 1
ATOM 727 O O . GLY A 1 95 ? 18.699 -1.126 -16.518 1.00 90.75 95 GLY A O 1
ATOM 728 N N . ASP A 1 96 ? 17.894 -2.394 -18.168 1.00 92.38 96 ASP A N 1
ATOM 729 C CA . ASP A 1 96 ? 16.820 -1.452 -18.510 1.00 92.38 96 ASP A CA 1
ATOM 730 C C . ASP A 1 96 ? 15.566 -1.696 -17.658 1.00 92.38 96 ASP A C 1
ATOM 732 O O . ASP A 1 96 ? 14.648 -2.427 -18.034 1.00 92.38 96 ASP A O 1
ATOM 736 N N . VAL A 1 97 ? 15.523 -1.062 -16.484 1.00 92.81 97 VAL A N 1
ATOM 737 C CA . VAL A 1 97 ? 14.392 -1.190 -15.555 1.00 92.81 97 VAL A CA 1
ATOM 738 C C . VAL A 1 97 ? 13.091 -0.660 -16.165 1.00 92.81 97 VAL A C 1
ATOM 740 O O . VAL A 1 97 ? 12.032 -1.247 -15.962 1.00 92.81 97 VAL A O 1
ATOM 743 N N . GLU A 1 98 ? 13.146 0.420 -16.946 1.00 91.75 98 GLU A N 1
ATOM 744 C CA . GLU A 1 98 ? 11.947 0.984 -17.576 1.00 91.75 98 GLU A CA 1
ATOM 745 C C . GLU A 1 98 ? 11.374 0.034 -18.630 1.00 91.75 98 GLU A C 1
ATOM 747 O O . GLU A 1 98 ? 10.158 -0.139 -18.690 1.00 91.75 98 GLU A O 1
ATOM 752 N N . PHE A 1 99 ? 12.232 -0.618 -19.420 1.00 92.81 99 PHE A N 1
ATOM 753 C CA . PHE A 1 99 ? 11.797 -1.651 -20.360 1.00 92.81 99 PHE A CA 1
ATOM 754 C C . PHE A 1 99 ? 11.044 -2.779 -19.643 1.00 92.81 99 PHE A C 1
ATOM 756 O O . PHE A 1 99 ? 9.960 -3.172 -20.076 1.00 92.81 99 PHE A O 1
ATOM 763 N N . ILE A 1 100 ? 11.567 -3.259 -18.508 1.00 93.00 100 ILE A N 1
ATOM 764 C CA . ILE A 1 100 ? 10.914 -4.310 -17.713 1.00 93.00 100 ILE A CA 1
ATOM 765 C C . ILE A 1 100 ? 9.556 -3.832 -17.189 1.00 93.00 100 ILE A C 1
ATOM 767 O O . ILE A 1 100 ? 8.561 -4.541 -17.325 1.00 93.00 100 ILE A O 1
ATOM 771 N N . LEU A 1 101 ? 9.485 -2.628 -16.622 1.00 93.50 101 LEU A N 1
ATOM 772 C CA . LEU A 1 101 ? 8.236 -2.091 -16.079 1.00 93.50 101 LEU A CA 1
ATOM 773 C C . LEU A 1 101 ? 7.171 -1.914 -17.166 1.00 93.50 101 LEU A C 1
ATOM 775 O O . LEU A 1 101 ? 6.035 -2.351 -16.981 1.00 93.50 101 LEU A O 1
ATOM 779 N N . ARG A 1 102 ? 7.553 -1.375 -18.330 1.00 92.19 102 ARG A N 1
ATOM 780 C CA . ARG A 1 102 ? 6.668 -1.252 -19.498 1.00 92.19 102 ARG A CA 1
ATOM 781 C C . ARG A 1 102 ? 6.186 -2.609 -19.999 1.00 92.19 102 ARG A C 1
ATOM 783 O O . ARG A 1 102 ? 5.000 -2.757 -20.273 1.00 92.19 102 ARG A O 1
ATOM 790 N N . ARG A 1 103 ? 7.066 -3.615 -20.049 1.00 91.75 103 ARG A N 1
ATOM 791 C CA . ARG A 1 103 ? 6.713 -4.986 -20.455 1.00 91.75 103 ARG A CA 1
ATOM 792 C C . ARG A 1 103 ? 5.629 -5.606 -19.568 1.00 91.75 103 ARG A C 1
ATOM 794 O O . ARG A 1 103 ? 4.815 -6.377 -20.066 1.00 91.75 103 ARG A O 1
ATOM 801 N N . TYR A 1 104 ? 5.607 -5.274 -18.278 1.00 92.88 104 TYR A N 1
ATOM 802 C CA . TYR A 1 104 ? 4.575 -5.726 -17.338 1.00 92.88 104 TYR A CA 1
ATOM 803 C C . TYR A 1 104 ? 3.377 -4.767 -17.221 1.00 92.88 104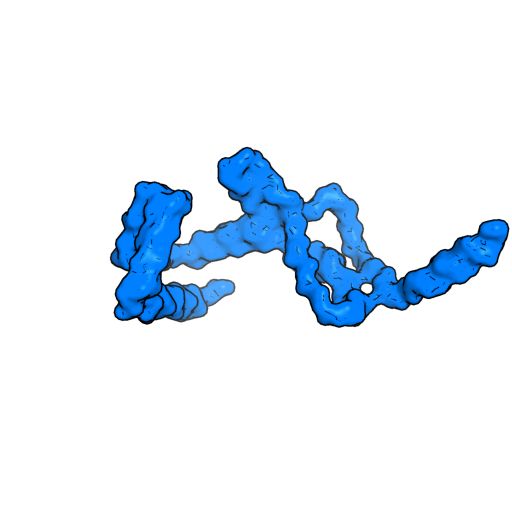 TYR A C 1
ATOM 805 O O . TYR A 1 104 ? 2.502 -4.992 -16.387 1.00 92.88 104 TYR A O 1
ATOM 813 N N . GLY A 1 105 ? 3.314 -3.709 -18.039 1.00 91.44 105 GLY A N 1
ATOM 814 C CA . GLY A 1 105 ? 2.224 -2.729 -18.008 1.00 91.44 105 GLY A CA 1
ATOM 815 C C . GLY A 1 105 ? 2.186 -1.884 -16.731 1.00 91.44 105 GLY A C 1
ATOM 816 O O . GLY A 1 105 ? 1.118 -1.431 -16.323 1.00 91.44 105 GLY A O 1
ATOM 817 N N . LEU A 1 106 ? 3.332 -1.708 -16.069 1.00 93.12 106 LEU A N 1
ATOM 818 C CA . LEU A 1 106 ? 3.452 -0.933 -14.837 1.00 93.12 106 LEU A CA 1
ATOM 819 C C . LEU A 1 106 ? 3.743 0.531 -15.160 1.00 93.12 106 LEU A C 1
ATOM 821 O O . LEU A 1 106 ? 4.667 0.822 -15.907 1.00 93.12 106 LEU A O 1
ATOM 825 N N . GLY A 1 107 ? 3.012 1.451 -14.541 1.00 90.25 107 GLY A N 1
ATOM 826 C CA . GLY A 1 107 ? 3.115 2.888 -14.780 1.00 90.25 107 GLY A CA 1
ATOM 827 C C . GLY A 1 107 ? 2.324 3.381 -15.995 1.00 90.25 107 GLY A C 1
ATOM 828 O O . GLY A 1 107 ? 1.704 2.615 -16.728 1.00 90.25 107 GLY A O 1
ATOM 829 N N . ASN A 1 108 ? 2.343 4.696 -16.193 1.00 89.88 108 ASN A N 1
ATOM 830 C CA . ASN A 1 108 ? 1.653 5.396 -17.270 1.00 89.88 108 ASN A CA 1
ATOM 831 C C . ASN A 1 108 ? 2.665 6.187 -18.107 1.00 89.88 108 ASN A C 1
ATOM 833 O O . ASN A 1 108 ? 3.096 7.277 -17.723 1.00 89.88 108 ASN A O 1
ATOM 837 N N . TYR A 1 109 ? 3.062 5.629 -19.248 1.00 89.25 109 TYR A N 1
ATOM 838 C CA . TYR A 1 109 ? 4.046 6.231 -20.144 1.00 89.25 109 TYR A CA 1
ATOM 839 C C . TYR A 1 109 ? 3.364 6.880 -21.353 1.00 89.25 109 TYR A C 1
ATOM 841 O O . TYR A 1 109 ? 2.452 6.309 -21.939 1.00 89.25 109 TYR A O 1
ATOM 849 N N . LYS A 1 110 ? 3.835 8.068 -21.756 1.00 82.94 110 LYS A N 1
ATOM 850 C CA . LYS A 1 110 ? 3.298 8.839 -22.901 1.00 82.94 110 LYS A CA 1
ATOM 851 C C . LYS A 1 110 ? 4.139 8.733 -24.185 1.00 82.94 110 LYS A C 1
ATOM 853 O O . LYS A 1 110 ? 3.815 9.376 -25.177 1.00 82.94 110 LYS A O 1
ATOM 858 N N . GLY A 1 111 ? 5.252 7.998 -24.143 1.00 82.12 111 GLY A N 1
ATOM 859 C CA . GLY A 1 111 ? 6.196 7.858 -25.259 1.00 82.12 111 GLY A CA 1
ATOM 860 C C . GLY A 1 111 ? 5.990 6.572 -26.066 1.00 82.12 111 GLY A C 1
ATOM 861 O O . GLY A 1 111 ? 5.213 5.719 -25.639 1.00 82.12 111 GLY A O 1
ATOM 862 N N . PRO A 1 112 ? 6.717 6.403 -27.188 1.00 83.94 112 PRO A N 1
ATOM 863 C CA . PRO A 1 112 ? 6.656 5.183 -27.990 1.00 83.94 112 PRO A CA 1
ATOM 864 C C . PRO A 1 112 ? 7.011 3.946 -27.154 1.00 83.94 112 PRO A C 1
ATOM 866 O O . PRO A 1 112 ? 7.727 4.039 -26.147 1.00 83.94 112 PRO A O 1
ATOM 869 N N . GLU A 1 113 ? 6.484 2.792 -27.561 1.00 79.69 113 GLU A N 1
ATOM 870 C CA . GLU A 1 113 ? 6.816 1.511 -26.942 1.00 79.69 113 GLU A CA 1
ATOM 871 C C . GLU A 1 113 ? 8.297 1.184 -27.150 1.00 79.69 113 GLU A C 1
ATOM 873 O O . GLU A 1 113 ? 8.869 1.429 -28.212 1.00 79.69 113 GLU A O 1
ATOM 878 N N . ILE A 1 114 ? 8.928 0.649 -26.104 1.00 84.19 114 ILE A N 1
ATOM 879 C CA . ILE A 1 114 ? 10.321 0.211 -26.151 1.00 84.19 114 ILE A CA 1
ATOM 880 C C . ILE A 1 114 ? 10.295 -1.271 -26.529 1.00 84.19 114 ILE A C 1
ATOM 882 O O . ILE A 1 114 ? 9.868 -2.094 -25.721 1.00 84.19 114 ILE A O 1
ATOM 886 N N . THR A 1 11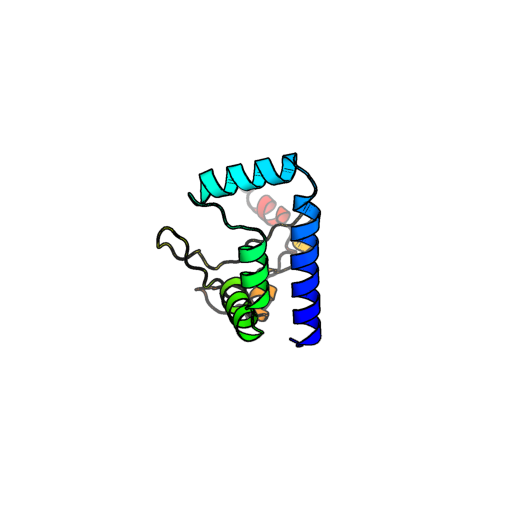5 ? 10.709 -1.609 -27.751 1.00 80.81 115 THR A N 1
ATOM 887 C CA . THR A 1 115 ? 10.684 -2.989 -28.269 1.00 80.81 115 THR A CA 1
ATOM 888 C C . THR A 1 115 ? 11.881 -3.819 -27.810 1.00 80.81 115 THR A C 1
ATOM 890 O O . THR A 1 115 ? 11.749 -5.026 -27.620 1.00 80.81 115 THR A O 1
ATOM 893 N N . GLU A 1 116 ? 13.031 -3.180 -27.578 1.00 85.50 116 GLU A N 1
ATOM 894 C CA . GLU A 1 116 ? 14.273 -3.832 -27.153 1.00 85.50 116 GLU A CA 1
ATOM 895 C C . GLU A 1 116 ? 14.907 -3.108 -25.952 1.00 85.50 116 GLU A C 1
ATOM 897 O O . GLU A 1 116 ? 14.817 -1.878 -25.868 1.00 85.50 116 GLU A O 1
ATOM 902 N N . PRO A 1 117 ? 15.554 -3.834 -25.016 1.00 86.69 117 PRO A N 1
ATOM 903 C CA . PRO A 1 117 ? 16.241 -3.218 -23.885 1.00 86.69 117 PRO A CA 1
ATOM 904 C C . PRO A 1 117 ? 17.344 -2.262 -24.350 1.00 86.69 117 PRO A C 1
ATOM 906 O O . PRO A 1 117 ? 18.173 -2.623 -25.185 1.00 86.69 117 PRO A O 1
ATOM 909 N N . ARG A 1 118 ? 17.406 -1.060 -23.769 1.00 85.88 118 ARG A N 1
ATOM 910 C CA . ARG A 1 118 ? 18.530 -0.145 -24.010 1.00 85.88 118 ARG A CA 1
ATOM 911 C C . ARG A 1 118 ? 19.791 -0.681 -23.336 1.00 85.88 118 ARG A C 1
ATOM 913 O O . ARG A 1 118 ? 19.732 -1.207 -22.224 1.00 85.88 118 ARG A O 1
ATOM 920 N N . ASP A 1 119 ? 20.935 -0.497 -23.987 1.00 82.56 119 ASP A N 1
ATOM 921 C CA . ASP A 1 119 ? 22.222 -0.870 -23.409 1.00 82.56 119 ASP A CA 1
ATOM 922 C C . ASP A 1 119 ? 22.693 0.189 -22.402 1.00 82.56 119 ASP A C 1
ATOM 924 O O . ASP A 1 119 ? 22.907 1.355 -22.744 1.00 82.56 119 ASP A O 1
ATOM 928 N N . PHE A 1 120 ? 22.848 -0.232 -21.148 1.00 76.12 120 PHE A N 1
ATOM 929 C CA . PHE A 1 120 ? 23.401 0.591 -20.074 1.00 76.12 120 PHE A CA 1
ATOM 930 C C . PHE A 1 120 ? 24.864 0.253 -19.768 1.00 76.12 120 PHE A C 1
ATOM 932 O O . PHE A 1 120 ? 25.481 0.981 -19.004 1.00 76.12 120 PHE A O 1
ATOM 939 N N . SER A 1 121 ? 25.441 -0.787 -20.384 1.00 71.56 121 SER A N 1
ATOM 940 C CA . SER A 1 121 ? 26.809 -1.264 -20.124 1.00 71.56 121 SER A CA 1
ATOM 941 C C . SER A 1 121 ? 27.910 -0.405 -20.762 1.00 71.56 121 SER A C 1
ATOM 943 O O . SER A 1 121 ? 29.092 -0.555 -20.440 1.00 71.56 121 SER A O 1
ATOM 945 N N . SER A 1 122 ? 27.550 0.527 -21.655 1.00 59.53 122 SER A N 1
ATOM 946 C CA . SER A 1 122 ? 28.522 1.355 -22.364 1.00 59.53 122 SER A CA 1
ATOM 947 C C . SER A 1 122 ? 29.233 2.331 -21.415 1.00 59.53 122 SER A C 1
ATOM 949 O O . SER A 1 122 ? 28.684 3.348 -20.986 1.00 59.53 122 SER A O 1
ATOM 951 N N . ASN A 1 123 ? 30.490 2.007 -21.128 1.00 55.53 123 ASN A N 1
ATOM 952 C CA . ASN A 1 123 ? 31.459 2.761 -20.343 1.00 55.53 123 ASN A CA 1
ATOM 953 C C . ASN A 1 123 ? 31.432 4.270 -20.696 1.00 55.53 123 ASN A C 1
ATOM 955 O O . ASN A 1 123 ? 31.938 4.694 -21.739 1.00 55.53 123 ASN A O 1
ATOM 959 N N . GLN A 1 124 ? 30.891 5.125 -19.815 1.00 53.03 124 GLN A N 1
ATOM 960 C CA . GLN A 1 124 ? 30.896 6.590 -20.006 1.00 53.03 124 GLN A CA 1
ATOM 961 C C . GLN A 1 124 ? 32.319 7.188 -20.112 1.00 53.03 124 GLN A C 1
ATOM 963 O O . GLN A 1 124 ? 32.491 8.339 -20.525 1.00 53.03 124 GLN A O 1
ATOM 968 N N . ASN A 1 125 ? 33.355 6.403 -19.799 1.00 47.97 125 ASN A N 1
ATOM 969 C CA . ASN A 1 125 ? 34.758 6.787 -19.920 1.00 47.97 125 ASN A CA 1
ATOM 970 C C . ASN A 1 125 ? 35.254 6.962 -21.369 1.00 47.97 125 ASN A C 1
ATOM 972 O O . ASN A 1 125 ? 36.184 7.740 -21.587 1.00 47.97 125 ASN A O 1
ATOM 976 N N . GLU A 1 126 ? 34.638 6.335 -22.378 1.00 49.06 126 GLU A N 1
ATOM 977 C CA . GLU A 1 126 ? 35.036 6.568 -23.780 1.00 49.06 126 GLU A CA 1
ATOM 978 C C . GLU A 1 126 ? 34.536 7.912 -24.325 1.00 49.06 126 GLU A C 1
ATOM 980 O O . GLU A 1 126 ? 35.248 8.582 -25.079 1.00 49.06 126 GLU A O 1
ATOM 985 N N . LYS A 1 127 ? 33.353 8.371 -23.895 1.00 49.06 127 LYS A N 1
ATOM 986 C CA . LYS A 1 127 ? 32.809 9.670 -24.325 1.00 49.06 127 LYS A CA 1
ATOM 987 C C . LYS A 1 127 ? 33.605 10.851 -23.752 1.00 49.06 127 LYS A C 1
ATOM 989 O O . LYS A 1 127 ? 33.794 11.835 -24.459 1.00 49.06 127 LYS A O 1
ATOM 994 N N . LYS A 1 128 ? 34.165 10.730 -22.537 1.00 50.03 128 LYS A N 1
ATOM 995 C CA . LYS A 1 128 ? 35.073 11.745 -21.954 1.00 50.03 128 LYS A CA 1
ATOM 996 C C . LYS A 1 128 ? 36.451 11.807 -22.628 1.00 50.03 128 LYS A C 1
ATOM 998 O O . LYS A 1 128 ? 37.066 12.867 -22.635 1.00 50.03 128 LYS A O 1
ATOM 1003 N N . LYS A 1 129 ? 36.947 10.712 -23.222 1.00 47.72 129 LYS A N 1
ATOM 1004 C CA . LYS A 1 129 ? 38.222 10.729 -23.970 1.00 47.72 129 LYS A CA 1
ATOM 1005 C C . LYS A 1 129 ? 38.107 11.424 -25.329 1.00 47.72 129 LYS A C 1
ATOM 1007 O O . LYS A 1 129 ? 39.081 12.020 -25.772 1.00 47.72 129 LYS A O 1
ATOM 1012 N N . LYS A 1 130 ? 36.927 11.409 -25.961 1.00 50.19 130 LYS A N 1
ATOM 1013 C CA . LYS A 1 130 ? 36.698 12.081 -27.254 1.00 50.19 130 LYS A CA 1
ATOM 1014 C C . LYS A 1 130 ? 36.523 13.604 -27.158 1.00 50.19 130 LYS A C 1
ATOM 1016 O O . LYS A 1 130 ? 36.586 14.256 -28.190 1.00 50.19 130 LYS A O 1
ATOM 1021 N N . SER A 1 131 ? 36.366 14.180 -25.960 1.00 51.34 131 SER A N 1
ATOM 1022 C CA . SER A 1 131 ? 36.309 15.641 -25.766 1.00 51.34 131 SER A CA 1
ATOM 1023 C C . SER A 1 131 ? 37.661 16.277 -25.408 1.00 51.34 131 SER A C 1
ATOM 1025 O O . SER A 1 131 ? 37.692 17.415 -24.952 1.00 51.34 131 SER A O 1
ATOM 1027 N N . ARG A 1 132 ? 38.778 15.550 -25.563 1.00 47.03 132 ARG A N 1
ATOM 1028 C CA . ARG A 1 132 ? 40.144 16.101 -25.502 1.00 47.03 132 ARG A CA 1
ATOM 1029 C C . ARG A 1 132 ? 40.744 16.135 -26.906 1.00 47.03 132 ARG A C 1
ATOM 1031 O O . ARG A 1 132 ? 41.719 15.443 -27.185 1.00 47.03 132 ARG A O 1
ATOM 1038 N N . TRP A 1 133 ? 40.139 16.920 -27.786 1.00 49.91 133 TRP A N 1
ATOM 1039 C CA . TRP A 1 133 ? 40.824 17.464 -28.952 1.00 49.91 133 TRP A CA 1
ATOM 1040 C C . TRP A 1 133 ? 40.261 18.863 -29.208 1.00 49.91 133 TRP A C 1
ATOM 1042 O O . TRP A 1 133 ? 39.055 19.002 -29.411 1.00 49.91 133 TRP A O 1
ATOM 1052 N N . PHE A 1 134 ? 41.183 19.830 -29.159 1.00 46.41 134 PHE A N 1
ATOM 1053 C CA . PHE A 1 134 ? 41.040 21.275 -28.920 1.00 46.41 134 PHE A CA 1
ATOM 1054 C C . PHE A 1 134 ? 40.789 21.677 -27.463 1.00 46.41 134 PHE A C 1
ATOM 1056 O O . PHE A 1 134 ? 39.797 21.220 -26.857 1.00 46.41 134 PHE A O 1
#

Organism: Candida albicans (NCBI:txid5476)

Radius of gyration: 22.76 Å; chains: 1; bounding box: 57×39×54 Å

pLDDT: mean 85.88, std 14.15, range [46.41, 97.5]

Foldseek 3Di:
DDPVVLVVVLVVVLVVLVVQVVDPVSVVVLVVCCCVPPVDDQDSVNVNVVSVPDDPVNVVVVCCCLFAQVDQDPVRDRDQQDDDDDDDDDPQVCFQPVLVSVVVNGTHDPDDRDPDTDHPPPDPVVVVVVPPDD

Secondary structure (DSSP, 8-state):
--HHHHHHHHHHHHHHHHHHTTSHHHHHHHHHHHHHHHSSPPPHHHHHHHHHT--HHHHHHHHHHHHTT-PBPTTSPBP--PPP----S-GGGG--HHHHHHHTT-S---SPP--SPPP--S-HHHHHHTT---

InterPro domains:
  IPR011249 Metalloenzyme, LuxS/M16 peptidase-like [SSF63411] (2-72)
  IPR050361 Mitochondrial Processing Peptidase/Ubiquinol-cytochrome c Reductase Complex [PTHR11851] (2-71)